Protein AF-A0ABD4S9X8-F1 (afdb_monomer_lite)

pLDDT: mean 88.48, std 9.73, range [54.56, 98.06]

Foldseek 3Di:
DVVVVCVVQVPHDPVPDDDDALVVCCVVPVVSVLDDNQQSVVVVVVQVVLVVCVVVDVVRDHDDDDDPPDLKDKTKGFDDPPCWDDDPQWTHHHSDPDTHHHDDPDDDDAAFGMKMWMAGNVRDIDIDTDGDDDDDDDDDDPDDDDDDPDD

Sequence (151 aa):
DRIKAYEENKDLDIKKIKYPTPAHYKKEYEFLKEVDSLALANEQMNLDKAYKNFFRDKSVGFPKFKSKKINYHSYTTNNQKGTVRIENGYIKLPKLKSMVRIKQHRMFDGEIKSCTISRTPGNRYYISILAETEIEKLKTIDKKIGVDVGL

Secondary structure (DSSP, 8-state):
--HHHHHHTTTS-GGG--PPPHHHHTTT-GGGGTS-HHHHHHHHHHHHHHHHHHHH-TTSPPP-PPPTT-S-EEEEEE-SSSSSEEETTEEE-TT-SS-EE---SS---SEEEEEEEEE-TTS-EEEEEEEE---PPPPP-S---------

Radius of gyration: 20.57 Å; chains: 1; bounding box: 45×51×45 Å

Structure (mmCIF, N/CA/C/O backbone):
data_AF-A0ABD4S9X8-F1
#
_entry.id   AF-A0ABD4S9X8-F1
#
loop_
_atom_site.group_PDB
_atom_site.id
_atom_site.type_symbol
_atom_site.label_atom_id
_atom_site.label_alt_id
_atom_site.label_comp_id
_atom_site.label_asym_id
_atom_site.label_entity_id
_atom_site.label_seq_id
_atom_site.pdbx_PDB_ins_code
_atom_site.Cartn_x
_atom_site.Cartn_y
_atom_site.Cartn_z
_atom_site.occupancy
_atom_site.B_iso_or_equiv
_atom_site.auth_seq_id
_atom_site.auth_comp_id
_atom_site.auth_asym_id
_atom_site.auth_atom_id
_atom_site.pdbx_PDB_model_num
ATOM 1 N N . ASP A 1 1 ? 17.314 -0.698 -15.526 1.00 64.88 1 ASP A N 1
ATOM 2 C CA . ASP A 1 1 ? 16.899 -0.561 -14.112 1.00 64.88 1 ASP A CA 1
ATOM 3 C C . ASP A 1 1 ? 16.637 -1.851 -13.352 1.00 64.88 1 ASP A C 1
ATOM 5 O O . ASP A 1 1 ? 17.350 -2.080 -12.388 1.00 64.88 1 ASP A O 1
ATOM 9 N N . ARG A 1 2 ? 15.710 -2.738 -13.735 1.00 73.56 2 ARG A N 1
ATOM 10 C CA . ARG A 1 2 ? 15.691 -4.121 -13.184 1.00 73.56 2 ARG A CA 1
ATOM 11 C C . ARG A 1 2 ? 15.579 -5.202 -14.235 1.00 73.56 2 ARG A C 1
ATOM 13 O O . ARG A 1 2 ? 16.275 -6.196 -14.144 1.00 73.56 2 ARG A O 1
ATOM 20 N N . ILE A 1 3 ? 14.752 -4.956 -15.246 1.00 76.56 3 ILE A N 1
ATOM 21 C CA . ILE A 1 3 ? 14.613 -5.846 -16.400 1.00 76.56 3 ILE A CA 1
ATOM 22 C C . ILE A 1 3 ? 15.941 -5.912 -17.159 1.00 76.56 3 ILE A C 1
ATOM 24 O O . ILE A 1 3 ? 16.500 -6.989 -17.260 1.00 76.56 3 ILE A O 1
ATOM 28 N N . LYS A 1 4 ? 16.518 -4.758 -17.536 1.00 74.81 4 LYS A N 1
ATOM 29 C CA . LYS A 1 4 ? 17.874 -4.694 -18.119 1.00 74.81 4 LYS A CA 1
ATOM 30 C C . LYS A 1 4 ? 18.933 -5.368 -17.239 1.00 74.81 4 LYS A C 1
ATOM 32 O O . LYS A 1 4 ? 19.689 -6.191 -17.719 1.00 74.81 4 LYS A O 1
ATOM 37 N N . ALA A 1 5 ? 18.922 -5.087 -15.930 1.00 71.62 5 ALA A N 1
ATOM 38 C CA . ALA A 1 5 ? 19.864 -5.705 -14.996 1.00 71.62 5 ALA A CA 1
ATOM 39 C C . ALA A 1 5 ? 19.693 -7.234 -14.937 1.00 71.62 5 ALA A C 1
ATOM 41 O O . ALA A 1 5 ? 20.676 -7.949 -14.823 1.00 71.62 5 ALA A O 1
ATOM 42 N N . TYR A 1 6 ? 18.465 -7.745 -15.039 1.00 72.75 6 TYR A N 1
ATOM 43 C CA . TYR A 1 6 ? 18.193 -9.177 -15.143 1.00 72.75 6 TYR A CA 1
ATOM 44 C C . TYR A 1 6 ? 18.643 -9.765 -16.490 1.00 72.75 6 TYR A C 1
ATOM 46 O O . TYR A 1 6 ? 19.231 -10.840 -16.508 1.00 72.75 6 TYR A O 1
ATOM 54 N N . GLU A 1 7 ? 18.399 -9.073 -17.604 1.00 73.81 7 GLU A N 1
ATOM 55 C CA . GLU A 1 7 ? 18.831 -9.496 -18.944 1.00 73.81 7 GLU A CA 1
ATOM 56 C C . GLU A 1 7 ? 20.360 -9.563 -19.057 1.00 73.81 7 GLU A C 1
ATOM 58 O O . GLU A 1 7 ? 20.886 -10.525 -19.607 1.00 73.81 7 GLU A O 1
ATOM 63 N N . GLU A 1 8 ? 21.062 -8.589 -18.478 1.00 71.31 8 GLU A N 1
ATOM 64 C CA . GLU A 1 8 ? 22.528 -8.488 -18.463 1.00 71.31 8 GLU A CA 1
ATOM 65 C C . GLU A 1 8 ? 23.196 -9.470 -17.486 1.00 71.31 8 GLU A C 1
ATOM 67 O O . GLU A 1 8 ? 24.363 -9.806 -17.659 1.00 71.31 8 GLU A O 1
ATOM 72 N N . ASN A 1 9 ? 22.481 -9.935 -16.454 1.00 67.19 9 ASN A N 1
ATOM 73 C CA . ASN A 1 9 ? 23.034 -10.764 -15.372 1.00 67.19 9 ASN A CA 1
ATOM 74 C C . ASN A 1 9 ? 22.307 -12.107 -15.231 1.00 67.19 9 ASN A C 1
ATOM 76 O O . ASN A 1 9 ? 22.230 -12.658 -14.132 1.00 67.19 9 ASN A O 1
ATOM 80 N N . LYS A 1 10 ? 21.764 -12.637 -16.333 1.00 60.88 10 LYS A N 1
ATOM 81 C CA . LYS A 1 10 ? 20.999 -13.896 -16.359 1.00 60.88 10 LYS A CA 1
ATOM 82 C C . LYS A 1 10 ? 21.751 -15.084 -15.734 1.00 60.88 10 LYS A C 1
ATOM 84 O O . LYS A 1 10 ? 21.100 -15.981 -15.204 1.00 60.88 10 LYS A O 1
ATOM 89 N N . ASP A 1 11 ? 23.087 -15.030 -15.743 1.00 57.91 11 ASP A N 1
ATOM 90 C CA . ASP A 1 11 ? 24.001 -16.093 -15.308 1.00 57.91 11 ASP A CA 1
ATOM 91 C C . ASP A 1 11 ? 24.767 -15.791 -13.998 1.00 57.91 11 ASP A C 1
ATOM 93 O O . ASP A 1 11 ? 25.601 -16.591 -13.575 1.00 57.91 11 ASP A O 1
ATOM 97 N N . LEU A 1 12 ? 24.511 -14.657 -13.328 1.00 54.56 12 LEU A N 1
ATOM 98 C CA . LEU A 1 12 ? 25.220 -14.255 -12.102 1.00 54.56 12 LEU A CA 1
ATOM 99 C C . LEU A 1 12 ? 24.308 -14.260 -10.869 1.00 54.56 12 LEU A C 1
ATOM 101 O O . LEU A 1 12 ? 23.116 -13.968 -10.940 1.00 54.56 12 LEU A O 1
ATOM 105 N N . ASP A 1 13 ? 24.893 -14.574 -9.708 1.00 55.28 13 ASP A N 1
ATOM 106 C CA . ASP A 1 13 ? 24.191 -14.645 -8.424 1.00 55.28 13 ASP A CA 1
ATOM 107 C C . ASP A 1 13 ? 23.585 -13.271 -8.057 1.00 55.28 13 ASP A C 1
ATOM 109 O O . ASP A 1 13 ? 24.258 -12.333 -7.617 1.00 55.28 13 ASP A O 1
ATOM 113 N N . ILE A 1 14 ? 22.271 -13.160 -8.268 1.00 56.94 14 ILE A N 1
ATOM 114 C CA . ILE A 1 14 ? 21.440 -11.938 -8.287 1.00 56.94 14 ILE A CA 1
ATOM 115 C C . ILE A 1 14 ? 21.473 -11.181 -6.940 1.00 56.94 14 ILE A C 1
ATOM 117 O O . ILE A 1 14 ? 21.065 -10.022 -6.835 1.00 56.94 14 ILE A O 1
ATOM 121 N N . LYS A 1 15 ? 22.001 -11.814 -5.884 1.00 56.53 15 LYS A N 1
ATOM 122 C CA . LYS A 1 15 ? 22.030 -11.314 -4.501 1.00 56.53 15 LYS A CA 1
ATOM 123 C C . LYS A 1 15 ? 22.858 -10.040 -4.285 1.00 56.53 15 LYS A C 1
ATOM 125 O O . LYS A 1 15 ? 22.651 -9.384 -3.267 1.00 56.53 15 LYS A O 1
ATOM 130 N N . LYS A 1 16 ? 23.764 -9.662 -5.197 1.00 58.72 16 LYS A N 1
ATOM 131 C CA . LYS A 1 16 ? 24.632 -8.470 -5.042 1.00 58.72 16 LYS A CA 1
ATOM 132 C C . LYS A 1 16 ? 24.141 -7.202 -5.754 1.00 58.72 16 LYS A C 1
ATOM 134 O O . LYS A 1 16 ? 24.751 -6.148 -5.585 1.00 58.72 16 LYS A O 1
ATOM 139 N N . ILE A 1 17 ? 23.048 -7.258 -6.517 1.00 67.00 17 ILE A N 1
ATOM 140 C CA . ILE A 1 17 ? 22.582 -6.102 -7.297 1.00 67.00 17 ILE A CA 1
ATOM 141 C C . ILE A 1 17 ? 21.781 -5.149 -6.401 1.00 67.00 17 ILE A C 1
ATOM 143 O O . ILE A 1 17 ? 20.712 -5.487 -5.888 1.00 67.00 17 ILE A O 1
ATOM 147 N N . LYS A 1 18 ? 22.291 -3.924 -6.225 1.00 68.81 18 LYS A N 1
ATOM 148 C CA . LYS A 1 18 ? 21.597 -2.858 -5.494 1.00 68.81 18 LYS A CA 1
ATOM 149 C C . LYS A 1 18 ? 20.692 -2.094 -6.453 1.00 68.81 18 LYS A C 1
ATOM 151 O O . LYS A 1 18 ? 21.156 -1.445 -7.383 1.00 68.81 18 LYS A O 1
ATOM 156 N N . TYR A 1 19 ? 19.392 -2.167 -6.212 1.00 75.38 19 TYR A N 1
ATOM 157 C CA . TYR A 1 19 ? 18.404 -1.532 -7.073 1.00 75.38 19 TYR A CA 1
ATOM 158 C C . TYR A 1 19 ? 18.091 -0.093 -6.639 1.00 75.38 19 TYR A C 1
ATOM 160 O O . TYR A 1 19 ? 18.091 0.191 -5.436 1.00 75.38 19 TYR A O 1
ATOM 168 N N . PRO A 1 20 ? 17.777 0.808 -7.587 1.00 78.81 20 PRO A N 1
ATOM 169 C CA . PRO A 1 20 ? 17.402 2.186 -7.280 1.00 78.81 20 PRO A CA 1
ATOM 170 C C . PRO A 1 20 ? 16.132 2.246 -6.420 1.00 78.81 20 PRO A C 1
ATOM 172 O O . PRO A 1 20 ? 15.176 1.494 -6.624 1.00 78.81 20 PRO A O 1
ATOM 175 N N . THR A 1 21 ? 16.127 3.158 -5.447 1.00 82.81 21 THR A N 1
ATOM 176 C CA . THR A 1 21 ? 14.965 3.437 -4.593 1.00 82.81 21 THR A CA 1
ATOM 177 C C . THR A 1 21 ? 14.039 4.465 -5.255 1.00 82.81 21 THR A C 1
ATOM 179 O O . THR A 1 21 ? 14.490 5.237 -6.106 1.00 82.81 21 THR A O 1
ATOM 182 N N . PRO A 1 22 ? 12.762 4.565 -4.834 1.00 83.44 22 PRO A N 1
ATOM 183 C CA . PRO A 1 22 ? 11.825 5.575 -5.322 1.00 83.44 22 PRO A CA 1
ATOM 184 C C . PRO A 1 22 ? 12.360 7.011 -5.300 1.00 83.44 22 PRO A C 1
ATOM 186 O O . PRO A 1 22 ? 11.969 7.823 -6.130 1.00 83.44 22 PRO A O 1
ATOM 189 N N . ALA A 1 23 ? 13.268 7.335 -4.374 1.00 85.12 23 ALA A N 1
ATOM 190 C CA . ALA A 1 23 ? 13.885 8.655 -4.280 1.00 85.12 23 ALA A CA 1
ATOM 191 C C . ALA A 1 23 ? 14.723 9.020 -5.517 1.00 85.12 23 ALA A C 1
ATOM 193 O O . ALA A 1 23 ? 14.755 10.190 -5.891 1.00 85.12 23 ALA A O 1
ATOM 194 N N . HIS A 1 24 ? 15.358 8.038 -6.165 1.00 86.19 24 HIS A N 1
ATOM 195 C CA . HIS A 1 24 ? 16.143 8.258 -7.380 1.00 86.19 24 HIS A CA 1
ATOM 196 C C . HIS A 1 24 ? 15.257 8.784 -8.518 1.00 86.19 24 HIS A C 1
ATOM 198 O O . HIS A 1 24 ? 15.567 9.795 -9.144 1.00 86.19 24 HIS A O 1
ATOM 204 N N . TYR A 1 25 ? 14.084 8.171 -8.685 1.00 87.38 25 TYR A N 1
ATOM 205 C CA . TYR A 1 25 ? 13.131 8.505 -9.741 1.00 87.38 25 TYR A CA 1
ATOM 206 C C . TYR A 1 25 ? 12.437 9.859 -9.549 1.00 87.38 25 TYR A C 1
ATOM 208 O O . TYR A 1 25 ? 11.936 10.419 -10.513 1.00 87.38 25 TYR A O 1
ATOM 216 N N . LYS A 1 26 ? 12.426 10.441 -8.342 1.00 89.00 26 LYS A N 1
ATOM 217 C CA . LYS A 1 26 ? 11.794 11.757 -8.101 1.00 89.00 26 LYS A CA 1
ATOM 218 C C . LYS A 1 26 ? 12.499 12.924 -8.799 1.00 89.00 26 LYS A C 1
ATOM 220 O O . LYS A 1 26 ? 11.909 13.998 -8.897 1.00 89.00 26 LYS A O 1
ATOM 225 N N . LYS A 1 27 ? 13.758 12.745 -9.218 1.00 87.94 27 LYS A N 1
ATOM 226 C CA . LYS A 1 27 ? 14.496 13.746 -10.005 1.00 87.94 27 LYS A CA 1
ATOM 227 C C . LYS A 1 27 ? 14.031 13.771 -11.460 1.00 87.94 27 LYS A C 1
ATOM 229 O O . LYS A 1 27 ? 13.914 14.841 -12.034 1.00 87.94 27 LYS A O 1
ATOM 234 N N . GLU A 1 28 ? 13.762 12.596 -12.016 1.00 91.31 28 GLU A N 1
ATOM 235 C CA . GLU A 1 28 ? 13.337 12.410 -13.406 1.00 91.31 28 GLU A CA 1
ATOM 236 C C . GLU A 1 28 ? 11.818 12.576 -13.565 1.00 91.31 28 GLU A C 1
ATOM 238 O O . GLU A 1 28 ? 11.341 13.129 -14.551 1.00 91.31 28 GLU A O 1
ATOM 243 N N . TYR A 1 29 ? 11.051 12.154 -12.557 1.00 90.94 29 TYR A N 1
ATOM 244 C CA . TYR A 1 29 ? 9.592 12.157 -12.560 1.00 90.94 29 TYR A CA 1
ATOM 245 C C . TYR A 1 29 ? 9.053 13.014 -11.412 1.00 90.94 29 TYR A C 1
ATOM 247 O O . TYR A 1 29 ? 8.797 12.531 -10.305 1.00 90.94 29 TYR A O 1
ATOM 255 N N . GLU A 1 30 ? 8.856 14.303 -11.683 1.00 91.75 30 GLU A N 1
ATOM 256 C CA . GLU A 1 30 ? 8.451 15.288 -10.674 1.00 91.75 30 GLU A CA 1
ATOM 257 C C . GLU A 1 30 ? 7.108 14.962 -10.003 1.00 91.75 30 GLU A C 1
ATOM 259 O O . GLU A 1 30 ? 6.975 15.121 -8.788 1.00 91.75 30 GLU A O 1
ATOM 264 N N . PHE A 1 31 ? 6.155 14.384 -10.744 1.00 91.25 31 PHE A N 1
ATOM 265 C CA . PHE A 1 31 ? 4.853 13.975 -10.203 1.00 91.25 31 PHE A CA 1
ATOM 266 C C . PHE A 1 31 ? 4.970 12.975 -9.032 1.00 91.25 31 PHE A C 1
ATOM 268 O O . PHE A 1 31 ? 4.091 12.907 -8.176 1.00 91.25 31 PHE A O 1
ATOM 275 N N . LEU A 1 32 ? 6.080 12.229 -8.915 1.00 91.69 32 LEU A N 1
ATOM 276 C CA . LEU A 1 32 ? 6.326 11.329 -7.779 1.00 91.69 32 LEU A CA 1
ATOM 277 C C . LEU A 1 32 ? 6.561 12.074 -6.451 1.00 91.69 32 LEU A C 1
ATOM 279 O O . LEU A 1 32 ? 6.549 11.450 -5.387 1.00 91.69 32 LEU A O 1
ATOM 283 N N . LYS A 1 33 ? 6.796 13.392 -6.472 1.00 90.50 33 LYS A N 1
ATOM 284 C CA . LYS A 1 33 ? 6.897 14.225 -5.258 1.00 90.50 33 LYS A CA 1
ATOM 285 C C . LYS A 1 33 ? 5.522 14.526 -4.646 1.00 90.50 33 LYS A C 1
ATOM 287 O O . LYS A 1 33 ? 5.415 14.708 -3.426 1.00 90.50 33 LYS A O 1
ATOM 292 N N . GLU A 1 34 ? 4.482 14.544 -5.476 1.00 90.94 34 GLU A N 1
ATOM 293 C CA . GLU A 1 34 ? 3.093 14.763 -5.059 1.00 90.94 34 GLU A CA 1
ATOM 294 C C . GLU A 1 34 ? 2.513 13.525 -4.368 1.00 90.94 34 GLU A C 1
ATOM 296 O O . GLU A 1 34 ? 1.720 13.639 -3.433 1.00 90.94 34 GLU A O 1
ATOM 301 N N . VAL A 1 35 ? 2.975 12.341 -4.777 1.00 91.00 35 VAL A N 1
ATOM 302 C CA . VAL A 1 35 ? 2.547 11.053 -4.228 1.00 91.00 35 VAL A CA 1
ATOM 303 C C . VAL A 1 35 ? 3.099 10.840 -2.815 1.00 91.00 35 VAL A C 1
ATOM 305 O O . VAL A 1 35 ? 4.181 11.304 -2.438 1.00 91.00 35 VAL A O 1
ATOM 308 N N . ASP A 1 36 ? 2.334 10.111 -2.010 1.00 92.25 36 ASP A N 1
ATOM 309 C CA . ASP A 1 36 ? 2.768 9.644 -0.704 1.00 92.25 36 ASP A CA 1
ATOM 310 C C . ASP A 1 36 ? 4.004 8.730 -0.799 1.00 92.25 36 ASP A C 1
ATOM 312 O O . ASP A 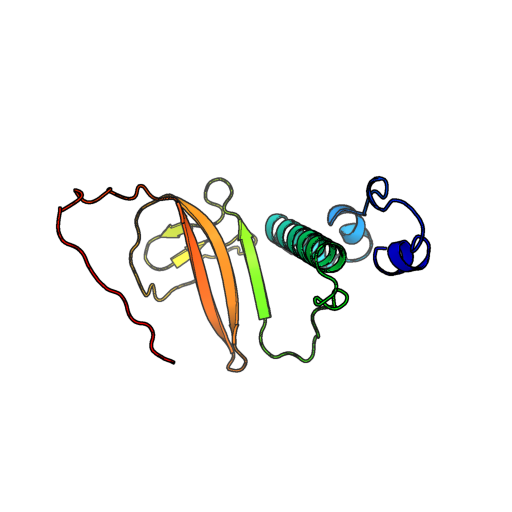1 36 ? 4.073 7.806 -1.610 1.00 92.25 36 ASP A O 1
ATOM 316 N N . SER A 1 37 ? 4.994 8.967 0.061 1.00 92.25 37 SER A N 1
ATOM 317 C CA . SER A 1 37 ? 6.236 8.194 0.060 1.00 92.25 37 SER A CA 1
ATOM 318 C C . SER A 1 37 ? 6.033 6.738 0.468 1.00 92.25 37 SER A C 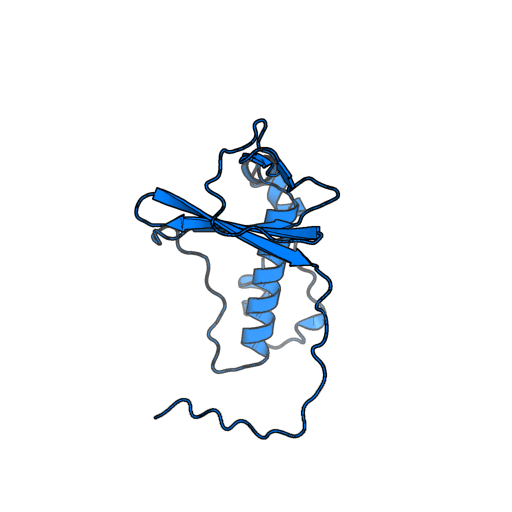1
ATOM 320 O O . SER A 1 37 ? 6.747 5.877 -0.044 1.00 92.25 37 SER A O 1
ATOM 322 N N . LEU A 1 38 ? 5.077 6.453 1.359 1.00 94.81 38 LEU A N 1
ATOM 323 C CA . LEU A 1 38 ? 4.805 5.084 1.803 1.00 94.81 38 LEU A CA 1
ATOM 324 C C . LEU A 1 38 ? 4.106 4.284 0.700 1.00 94.81 38 LEU A C 1
ATOM 326 O O . LEU A 1 38 ? 4.425 3.114 0.508 1.00 94.81 38 LEU A O 1
ATOM 330 N N . ALA A 1 39 ? 3.251 4.928 -0.098 1.00 95.12 39 ALA A N 1
ATOM 331 C CA . ALA A 1 39 ? 2.700 4.328 -1.309 1.00 95.12 39 ALA A CA 1
ATOM 332 C C . ALA A 1 39 ? 3.793 3.925 -2.314 1.00 95.12 39 ALA A C 1
ATOM 334 O O . ALA A 1 39 ? 3.787 2.803 -2.820 1.00 95.12 39 ALA A O 1
ATOM 335 N N . LEU A 1 40 ? 4.780 4.795 -2.554 1.00 94.19 40 LEU A N 1
ATOM 336 C CA . LEU A 1 40 ? 5.909 4.470 -3.434 1.00 94.19 40 LEU A CA 1
ATOM 337 C C . LEU A 1 40 ? 6.777 3.328 -2.881 1.00 94.19 40 LEU A C 1
ATOM 339 O O . LEU A 1 40 ? 7.229 2.474 -3.643 1.00 94.19 40 LEU A O 1
ATOM 343 N N . ALA A 1 41 ? 6.998 3.296 -1.564 1.00 93.31 41 ALA A N 1
ATOM 344 C CA . ALA A 1 41 ? 7.726 2.210 -0.911 1.00 93.31 41 ALA A CA 1
ATOM 345 C C . ALA A 1 41 ? 6.983 0.869 -1.038 1.00 93.31 41 ALA A C 1
ATOM 347 O O . ALA A 1 41 ? 7.602 -0.143 -1.363 1.00 93.31 41 ALA A O 1
ATOM 348 N N . ASN A 1 42 ? 5.658 0.861 -0.866 1.00 94.69 42 ASN A N 1
ATOM 349 C CA . ASN A 1 42 ? 4.835 -0.334 -1.063 1.00 94.69 42 ASN A CA 1
ATOM 350 C C . ASN A 1 42 ? 4.913 -0.858 -2.507 1.00 94.69 42 ASN A C 1
ATOM 352 O O . ASN A 1 42 ? 5.034 -2.064 -2.711 1.00 94.69 42 ASN A O 1
ATOM 356 N N . GLU A 1 43 ? 4.912 0.016 -3.519 1.00 93.00 43 GLU A N 1
ATOM 357 C CA . GLU A 1 43 ? 5.089 -0.412 -4.916 1.00 93.00 43 GLU A CA 1
ATOM 358 C C . GLU A 1 43 ? 6.475 -1.030 -5.167 1.00 93.00 43 GLU A C 1
ATOM 360 O O . GLU A 1 43 ? 6.582 -2.035 -5.875 1.00 93.00 43 GLU A O 1
ATOM 365 N N . GLN A 1 44 ? 7.529 -0.508 -4.531 1.00 91.12 44 GLN A N 1
ATOM 366 C CA . GLN A 1 44 ? 8.856 -1.130 -4.573 1.00 91.12 44 GLN A CA 1
ATOM 367 C C . GLN A 1 44 ? 8.854 -2.521 -3.915 1.00 91.12 44 GLN A C 1
ATOM 369 O O . GLN A 1 44 ? 9.374 -3.473 -4.499 1.00 91.12 44 GLN A O 1
ATOM 374 N N . MET A 1 45 ? 8.229 -2.669 -2.742 1.00 92.38 45 MET A N 1
ATOM 375 C CA . MET A 1 45 ? 8.111 -3.961 -2.050 1.00 92.38 45 MET A CA 1
ATOM 376 C C . MET A 1 45 ? 7.297 -4.981 -2.858 1.00 92.38 45 MET A C 1
ATOM 378 O O . MET A 1 45 ? 7.649 -6.161 -2.908 1.00 92.38 45 MET A O 1
ATOM 382 N N . ASN A 1 46 ? 6.235 -4.535 -3.533 1.00 93.00 46 ASN A N 1
ATOM 383 C CA . ASN A 1 46 ? 5.447 -5.370 -4.439 1.00 93.00 46 ASN A CA 1
ATOM 384 C C . ASN A 1 46 ? 6.300 -5.881 -5.607 1.00 93.00 46 ASN A C 1
ATOM 386 O O . ASN A 1 46 ? 6.235 -7.065 -5.944 1.00 93.00 46 ASN A O 1
ATOM 390 N N . LEU A 1 47 ? 7.140 -5.015 -6.184 1.00 91.00 47 LEU A N 1
ATOM 391 C CA . LEU A 1 47 ? 8.084 -5.401 -7.229 1.00 91.00 47 LEU A CA 1
ATOM 392 C C . LEU A 1 47 ? 9.112 -6.416 -6.710 1.00 91.00 47 LEU A C 1
ATOM 394 O O . LEU A 1 47 ? 9.335 -7.437 -7.356 1.00 91.00 47 LEU A O 1
ATOM 398 N N . ASP A 1 48 ? 9.700 -6.179 -5.533 1.00 89.50 48 ASP A N 1
ATOM 399 C CA . ASP A 1 48 ? 10.632 -7.120 -4.892 1.00 89.50 48 ASP A CA 1
ATOM 400 C C . ASP A 1 48 ? 9.993 -8.496 -4.688 1.00 89.50 48 ASP A C 1
ATOM 402 O O . ASP A 1 48 ? 10.600 -9.523 -4.995 1.00 89.50 48 ASP A O 1
ATOM 406 N N . LYS A 1 49 ? 8.749 -8.525 -4.202 1.00 90.75 49 LYS A N 1
ATOM 407 C CA . LYS A 1 49 ? 7.987 -9.760 -4.002 1.00 90.75 49 LYS A CA 1
ATOM 408 C C . LYS A 1 49 ? 7.719 -10.484 -5.323 1.00 90.75 49 LYS A C 1
ATOM 410 O O . LYS A 1 49 ? 7.860 -11.704 -5.370 1.00 90.75 49 LYS A O 1
ATOM 415 N N . ALA A 1 50 ? 7.374 -9.759 -6.388 1.00 91.00 50 ALA A N 1
ATOM 416 C CA . ALA A 1 50 ? 7.138 -10.347 -7.705 1.00 91.00 50 ALA A CA 1
ATOM 417 C C . ALA A 1 50 ? 8.395 -11.044 -8.253 1.00 91.00 50 ALA A C 1
ATOM 419 O O . ALA A 1 50 ? 8.312 -12.192 -8.683 1.00 91.00 50 ALA A O 1
ATOM 420 N N . TYR A 1 51 ? 9.564 -10.401 -8.159 1.00 88.38 51 TYR A N 1
ATOM 421 C CA . TYR A 1 51 ? 10.832 -11.023 -8.557 1.00 88.38 51 TYR A CA 1
ATOM 422 C C . TYR A 1 51 ? 11.204 -12.208 -7.660 1.00 88.38 51 TYR A C 1
ATOM 424 O O . TYR A 1 51 ? 11.584 -13.257 -8.170 1.00 88.38 51 TYR A O 1
ATOM 432 N N . LYS A 1 52 ? 11.043 -12.092 -6.334 1.00 87.62 52 LYS A N 1
ATOM 433 C CA . LYS A 1 52 ? 11.269 -13.223 -5.415 1.00 87.62 52 LYS A CA 1
ATOM 434 C C . LYS A 1 52 ? 10.408 -14.435 -5.780 1.00 87.62 52 LYS A C 1
ATOM 436 O O . LYS A 1 52 ? 10.908 -15.553 -5.757 1.00 87.62 52 LYS A O 1
ATOM 441 N N . ASN A 1 53 ? 9.141 -14.219 -6.134 1.00 90.06 53 ASN A N 1
ATOM 442 C CA . ASN A 1 53 ? 8.249 -15.293 -6.568 1.00 90.06 53 ASN A CA 1
ATOM 443 C C . ASN A 1 53 ? 8.697 -15.903 -7.903 1.00 90.06 53 ASN A C 1
ATOM 445 O O . ASN A 1 53 ? 8.771 -17.122 -7.988 1.00 90.06 53 ASN A O 1
ATOM 449 N N . PHE A 1 54 ? 9.046 -15.071 -8.890 1.00 89.06 54 PHE A N 1
ATOM 450 C CA . PHE A 1 54 ? 9.564 -15.510 -10.191 1.00 89.06 54 PHE A CA 1
ATOM 451 C C . PHE A 1 54 ? 10.807 -16.408 -10.064 1.00 89.06 54 PHE A C 1
ATOM 453 O O . PHE A 1 54 ? 10.907 -17.425 -10.739 1.00 89.06 54 PHE A O 1
ATOM 460 N N . PHE A 1 55 ? 11.744 -16.072 -9.169 1.00 85.06 55 PHE A N 1
ATOM 461 C CA . PHE A 1 55 ? 12.944 -16.893 -8.959 1.00 85.06 55 PHE A CA 1
ATOM 462 C C . PHE A 1 55 ? 12.696 -18.149 -8.122 1.00 85.06 55 PHE A C 1
ATOM 464 O O . PHE A 1 55 ? 13.394 -19.146 -8.292 1.00 85.06 55 PHE A O 1
ATOM 471 N N . ARG A 1 56 ? 11.734 -18.103 -7.195 1.00 88.25 56 ARG A N 1
ATOM 472 C CA . ARG A 1 56 ? 11.405 -19.241 -6.327 1.00 88.25 56 ARG A CA 1
ATOM 473 C C . ARG A 1 56 ? 10.632 -20.328 -7.072 1.00 88.25 56 ARG A C 1
ATOM 475 O O . ARG A 1 56 ? 10.825 -21.502 -6.780 1.00 88.25 56 ARG A O 1
ATOM 482 N N . ASP A 1 57 ? 9.737 -19.941 -7.975 1.00 89.06 57 ASP A N 1
ATOM 483 C CA . ASP A 1 57 ? 8.794 -20.842 -8.631 1.00 89.06 57 ASP A CA 1
ATOM 484 C C . ASP A 1 57 ? 8.783 -20.608 -10.145 1.00 89.06 57 ASP A C 1
ATOM 486 O O . ASP A 1 57 ? 8.346 -19.564 -10.625 1.00 89.06 57 ASP A O 1
ATOM 490 N N . LYS A 1 58 ? 9.232 -21.617 -10.900 1.00 84.75 58 LYS A N 1
ATOM 491 C CA . LYS A 1 58 ? 9.327 -21.565 -12.367 1.00 84.75 58 LYS A CA 1
ATOM 492 C C . LYS A 1 58 ? 7.963 -21.499 -13.066 1.00 84.75 58 LYS A C 1
ATOM 494 O O . LYS A 1 58 ? 7.923 -21.152 -14.243 1.00 84.75 58 LYS A O 1
ATOM 499 N N . SER A 1 59 ? 6.863 -21.831 -12.381 1.00 91.56 59 SER A N 1
ATOM 500 C CA . SER A 1 59 ? 5.504 -21.681 -12.924 1.00 91.56 59 SER A CA 1
ATOM 501 C C . SER A 1 59 ? 5.042 -20.219 -12.949 1.00 91.56 59 SER A C 1
ATOM 503 O O . SER A 1 59 ? 4.161 -19.846 -13.726 1.00 91.56 59 SER A O 1
ATOM 505 N N . VAL A 1 60 ? 5.660 -19.365 -12.127 1.00 88.62 60 VAL A N 1
ATOM 506 C CA . VAL A 1 60 ? 5.369 -17.936 -12.077 1.00 88.62 60 VAL A CA 1
ATOM 507 C C . VAL A 1 60 ? 6.095 -17.252 -13.231 1.00 88.62 60 VAL A C 1
ATOM 509 O O . VAL A 1 60 ? 7.317 -17.266 -13.318 1.00 88.62 60 VAL A O 1
ATOM 512 N N . GLY A 1 61 ? 5.335 -16.626 -14.129 1.00 87.94 61 GLY A N 1
ATOM 513 C CA . GLY A 1 61 ? 5.902 -15.857 -15.235 1.00 87.94 61 GLY A CA 1
ATOM 514 C C . GLY A 1 61 ? 6.663 -14.606 -14.778 1.00 87.94 61 GLY A C 1
ATOM 515 O O . GLY A 1 61 ? 6.506 -14.125 -13.654 1.00 87.94 61 GLY A O 1
ATOM 516 N N . PHE A 1 62 ? 7.462 -14.040 -15.685 1.00 88.81 62 PHE A N 1
ATOM 517 C CA . PHE A 1 62 ? 8.243 -12.829 -15.420 1.00 88.81 62 PHE A CA 1
ATOM 518 C C . PHE A 1 62 ? 7.354 -11.654 -14.954 1.00 88.81 62 PHE A C 1
ATOM 520 O O . PHE A 1 62 ? 6.266 -11.467 -15.517 1.00 88.81 62 PHE A O 1
ATOM 527 N N . PRO A 1 63 ? 7.787 -10.837 -13.966 1.00 90.50 63 PRO A N 1
ATOM 528 C CA . PRO A 1 63 ? 7.022 -9.684 -13.498 1.00 90.50 63 PRO A CA 1
ATOM 529 C C . PRO A 1 63 ? 6.651 -8.727 -14.637 1.00 90.50 63 PRO A C 1
ATOM 531 O O . PRO A 1 63 ? 7.499 -8.303 -15.420 1.00 90.50 63 PRO A O 1
ATOM 534 N N . LYS A 1 64 ? 5.372 -8.351 -14.715 1.00 89.12 64 LYS A N 1
ATOM 535 C CA . LYS A 1 64 ? 4.842 -7.463 -15.760 1.00 89.12 64 LYS A CA 1
ATOM 536 C C . LYS A 1 64 ? 4.545 -6.080 -15.194 1.00 89.12 64 LYS A C 1
ATOM 538 O O . LYS A 1 64 ? 4.104 -5.947 -14.053 1.00 89.12 64 LYS A O 1
ATOM 543 N N . PHE A 1 65 ? 4.728 -5.049 -16.014 1.00 88.25 65 PHE A N 1
ATOM 544 C CA . PHE A 1 65 ? 4.263 -3.708 -15.671 1.00 88.25 65 PHE A CA 1
ATOM 545 C C . PHE A 1 65 ? 2.738 -3.675 -15.539 1.00 88.25 65 PHE A C 1
ATOM 547 O O . PHE A 1 65 ? 2.016 -4.353 -16.276 1.00 88.25 65 PHE A O 1
ATOM 554 N N . LYS A 1 66 ? 2.240 -2.830 -14.631 1.00 85.75 66 LYS A N 1
ATOM 555 C CA . LYS A 1 66 ? 0.813 -2.504 -14.567 1.00 85.75 66 LYS A CA 1
ATOM 556 C C . LYS A 1 66 ? 0.408 -1.831 -15.882 1.00 85.75 66 LYS A C 1
ATOM 558 O O . LYS A 1 66 ? 0.981 -0.812 -16.266 1.00 85.75 66 LYS A O 1
ATOM 563 N N . SER A 1 67 ? -0.564 -2.405 -16.587 1.00 88.00 67 SER A N 1
ATOM 564 C CA . SER A 1 67 ? -1.049 -1.837 -17.847 1.00 88.00 67 SER A CA 1
ATOM 565 C C . SER A 1 67 ? -1.942 -0.626 -17.587 1.00 88.00 67 SER A C 1
ATOM 567 O O . SER A 1 67 ? -2.856 -0.675 -16.765 1.00 88.00 67 SER A O 1
ATOM 569 N N . LYS A 1 68 ? -1.712 0.451 -18.347 1.00 84.44 68 LYS A N 1
ATOM 570 C CA . LYS A 1 68 ? -2.550 1.661 -18.332 1.00 84.44 68 LYS A CA 1
ATOM 571 C C . LYS A 1 68 ? -3.948 1.434 -18.923 1.00 84.44 68 LYS A C 1
ATOM 573 O O . LYS A 1 68 ? -4.822 2.262 -18.719 1.00 84.44 68 LYS A O 1
ATOM 578 N N . LYS A 1 69 ? -4.150 0.336 -19.664 1.00 86.69 69 LYS A N 1
ATOM 579 C CA . LYS A 1 69 ? -5.437 -0.015 -20.293 1.00 86.69 69 LYS A CA 1
ATOM 580 C C . LYS A 1 69 ? -6.391 -0.739 -19.338 1.00 86.69 69 LYS A C 1
ATOM 582 O O . LYS A 1 69 ? -7.548 -0.944 -19.681 1.00 86.69 69 LYS A O 1
ATOM 587 N N . ILE A 1 70 ? -5.904 -1.171 -18.173 1.00 84.94 70 ILE A N 1
ATOM 588 C CA . ILE A 1 70 ? -6.738 -1.832 -17.168 1.00 84.94 70 ILE A CA 1
ATOM 589 C C . ILE A 1 70 ? -7.556 -0.749 -16.467 1.00 84.94 70 ILE A C 1
ATOM 591 O O . ILE A 1 70 ? -7.030 0.298 -16.117 1.00 84.94 70 ILE A O 1
ATOM 595 N N . ASN A 1 71 ? -8.835 -1.015 -16.249 1.00 82.88 71 ASN A N 1
ATOM 596 C CA . ASN A 1 71 ? -9.805 -0.109 -15.629 1.00 82.88 71 ASN A CA 1
ATOM 597 C C . ASN A 1 71 ? -9.972 -0.344 -14.112 1.00 82.88 71 ASN A C 1
ATOM 599 O O . ASN A 1 71 ? -10.891 0.186 -13.489 1.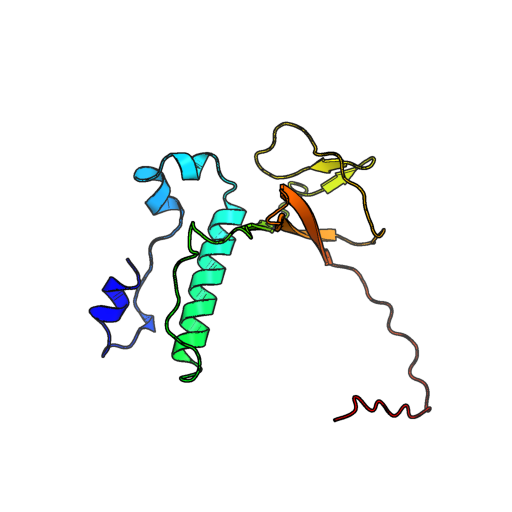00 82.88 71 ASN A O 1
ATOM 603 N N . TYR A 1 72 ? -9.082 -1.141 -13.519 1.00 87.25 72 TYR A N 1
ATOM 604 C CA . TYR A 1 72 ? -8.980 -1.379 -12.086 1.00 87.25 72 TYR A CA 1
ATOM 605 C C . TYR A 1 72 ? -7.653 -0.817 -11.584 1.00 87.25 72 TYR A C 1
ATOM 607 O O . TYR A 1 72 ? -6.578 -1.247 -12.011 1.00 87.25 72 TYR A O 1
ATOM 615 N N . HIS A 1 73 ? -7.729 0.151 -10.677 1.00 92.56 73 HIS A N 1
ATOM 616 C CA . HIS A 1 73 ? -6.555 0.824 -10.132 1.00 92.56 73 HIS A CA 1
ATOM 617 C C . HIS A 1 73 ? -6.566 0.740 -8.619 1.00 92.56 73 HIS A C 1
ATOM 619 O O . HIS A 1 73 ? -7.593 0.984 -7.994 1.00 92.56 73 HIS A O 1
ATOM 625 N N . SER A 1 74 ? -5.419 0.442 -8.022 1.00 94.88 74 SER A N 1
ATOM 626 C CA . SER A 1 74 ? -5.282 0.448 -6.574 1.00 94.88 74 SER A CA 1
ATOM 627 C C . SER A 1 74 ? -3.885 0.856 -6.143 1.00 94.88 74 SER A C 1
ATOM 629 O O . SER A 1 74 ? -2.908 0.616 -6.858 1.00 94.88 74 SER A O 1
ATOM 631 N N . TYR A 1 75 ? -3.803 1.428 -4.948 1.00 95.38 75 TYR A N 1
ATOM 632 C CA . TYR A 1 75 ? -2.547 1.663 -4.249 1.00 95.38 75 TYR A CA 1
ATOM 633 C C . TYR A 1 75 ? -2.737 1.432 -2.751 1.00 95.38 75 TYR A C 1
ATOM 635 O O . TYR A 1 75 ? -3.838 1.596 -2.219 1.00 95.38 75 TYR A O 1
ATOM 643 N N . THR A 1 76 ? -1.651 1.072 -2.077 1.00 97.44 76 THR A N 1
ATOM 644 C CA . THR A 1 76 ? -1.623 0.849 -0.630 1.00 97.44 76 THR A CA 1
ATOM 645 C C . THR A 1 76 ? -0.690 1.859 0.012 1.00 97.44 76 THR A C 1
ATOM 647 O O . THR A 1 76 ? 0.432 2.040 -0.455 1.00 97.44 76 THR A O 1
ATOM 650 N N . THR A 1 77 ? -1.122 2.496 1.094 1.00 97.06 77 THR A N 1
ATOM 651 C CA . THR A 1 77 ? -0.272 3.344 1.938 1.00 97.06 77 THR A CA 1
ATOM 652 C C . THR A 1 77 ? -0.318 2.857 3.380 1.00 97.06 77 THR A C 1
ATOM 654 O O . THR A 1 77 ? -1.311 2.275 3.823 1.00 97.06 77 THR A O 1
ATOM 657 N N . ASN A 1 78 ? 0.776 3.069 4.101 1.00 96.94 78 ASN A N 1
ATOM 658 C CA . ASN A 1 78 ? 0.913 2.631 5.481 1.00 96.94 78 ASN A CA 1
ATOM 659 C C . ASN A 1 78 ? 0.565 3.787 6.415 1.00 96.94 78 ASN A C 1
ATOM 661 O O . ASN A 1 78 ? 0.822 4.955 6.114 1.00 96.94 78 ASN A O 1
ATOM 665 N N . ASN A 1 79 ? -0.020 3.459 7.558 1.00 96.31 79 ASN A N 1
ATOM 666 C CA . ASN A 1 79 ? -0.264 4.444 8.590 1.00 96.31 79 ASN A CA 1
ATOM 667 C C . ASN A 1 79 ? 1.042 4.719 9.337 1.00 96.31 79 ASN A C 1
ATOM 669 O O . ASN A 1 79 ? 1.705 3.803 9.818 1.00 96.31 79 ASN A O 1
ATOM 673 N N . GLN A 1 80 ? 1.406 5.990 9.448 1.00 93.38 80 GLN A N 1
ATOM 674 C CA . GLN A 1 80 ? 2.550 6.436 10.224 1.00 93.38 80 GLN A CA 1
ATOM 675 C C . GLN A 1 80 ? 2.063 7.489 11.210 1.00 93.38 80 GLN A C 1
ATOM 677 O O . GLN A 1 80 ? 1.898 8.650 10.850 1.00 93.38 80 GLN A O 1
ATOM 682 N N . LYS A 1 81 ? 1.822 7.077 12.459 1.00 88.75 81 LYS A N 1
ATOM 683 C CA . LYS A 1 81 ? 1.388 7.972 13.545 1.00 88.75 81 LYS A CA 1
ATOM 684 C C . LYS A 1 81 ? 0.126 8.789 13.191 1.00 88.75 81 LYS A C 1
ATOM 686 O O . LYS A 1 81 ? 0.069 9.990 13.438 1.00 88.75 81 LYS A O 1
ATOM 691 N N . GLY A 1 82 ? -0.878 8.152 12.582 1.00 90.50 82 GLY A N 1
ATOM 692 C CA . GLY A 1 82 ? -2.177 8.778 12.293 1.00 90.50 82 GLY A CA 1
ATOM 693 C C . GLY A 1 82 ? -2.261 9.543 10.968 1.00 90.50 82 GLY A C 1
ATOM 694 O O . GLY A 1 82 ? -3.176 10.355 10.790 1.00 90.50 82 GLY A O 1
ATOM 695 N N . THR A 1 83 ? -1.341 9.290 10.027 1.00 94.12 83 THR A N 1
ATOM 696 C CA . THR A 1 83 ? -1.473 9.737 8.625 1.00 94.12 83 THR A CA 1
ATOM 697 C C . THR A 1 83 ? -2.673 9.099 7.925 1.00 94.12 83 THR A C 1
ATOM 699 O O . THR A 1 83 ? -3.214 9.688 6.986 1.00 94.12 83 THR A O 1
ATOM 702 N N . VAL A 1 84 ? -3.111 7.933 8.409 1.00 96.69 84 VAL A N 1
ATOM 703 C CA . VAL A 1 84 ? -4.388 7.302 8.080 1.00 96.69 84 VAL A CA 1
ATOM 704 C C . VAL A 1 84 ? -5.199 7.159 9.364 1.00 96.69 84 VAL A C 1
ATOM 706 O O . VAL A 1 84 ? -4.771 6.485 10.297 1.00 96.69 84 VAL A O 1
ATOM 709 N N . ARG A 1 85 ? -6.376 7.786 9.421 1.00 96.00 85 ARG A N 1
ATOM 710 C CA . ARG A 1 85 ? -7.300 7.669 10.561 1.00 96.00 85 ARG A CA 1
ATOM 711 C C . ARG A 1 85 ? -8.738 7.920 10.140 1.00 96.00 85 ARG A C 1
ATOM 713 O O . ARG A 1 85 ? -8.966 8.623 9.156 1.00 96.00 85 ARG A O 1
ATOM 720 N N . ILE A 1 86 ? -9.683 7.346 10.873 1.00 96.06 86 ILE A N 1
ATOM 721 C CA . ILE A 1 86 ? -11.119 7.503 10.634 1.00 96.06 86 ILE A CA 1
ATOM 722 C C . ILE A 1 86 ? -11.718 8.267 11.811 1.00 96.06 86 ILE A C 1
ATOM 724 O O . ILE A 1 86 ? -11.563 7.845 12.950 1.00 96.06 86 ILE A O 1
ATOM 728 N N . GLU A 1 87 ? -12.391 9.383 11.536 1.00 94.75 87 GLU A N 1
ATOM 729 C CA . GLU A 1 87 ? -13.041 10.227 12.546 1.00 94.75 87 GLU A CA 1
ATOM 730 C C . GLU A 1 87 ? -14.358 10.761 11.967 1.00 94.75 87 GLU A C 1
ATOM 732 O O . GLU A 1 87 ? -14.397 11.234 10.830 1.00 94.75 87 GLU A O 1
ATOM 737 N N . ASN A 1 88 ? -15.449 10.680 12.733 1.00 94.44 88 ASN A N 1
ATOM 738 C CA . ASN A 1 88 ? -16.751 11.276 12.392 1.00 94.44 88 ASN A CA 1
ATOM 739 C C . ASN A 1 88 ? -17.309 10.897 11.000 1.00 94.44 88 ASN A C 1
ATOM 741 O O . ASN A 1 88 ? -17.952 11.710 10.338 1.00 94.44 88 ASN A O 1
ATOM 745 N N . GLY A 1 89 ? -17.059 9.670 10.525 1.00 95.25 89 GLY A N 1
ATOM 746 C CA . GLY A 1 89 ? -17.494 9.214 9.194 1.00 95.25 89 GLY A CA 1
ATOM 747 C C . GLY A 1 89 ? -16.622 9.712 8.032 1.00 95.25 89 GLY A C 1
ATOM 748 O O . GLY A 1 89 ? -17.005 9.596 6.865 1.00 95.25 89 GLY A O 1
ATOM 749 N N . TYR A 1 90 ? -15.441 10.246 8.334 1.00 97.25 90 TYR A N 1
ATOM 750 C CA . TYR A 1 90 ? -14.438 10.661 7.364 1.00 97.25 90 TYR A CA 1
ATOM 751 C C . TYR A 1 90 ? 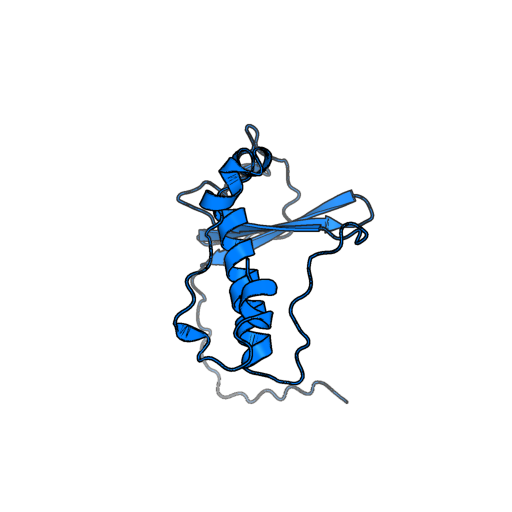-13.141 9.887 7.570 1.00 97.25 90 TYR A C 1
ATOM 753 O O . TYR A 1 90 ? -12.812 9.488 8.681 1.00 97.25 90 TYR A O 1
ATOM 761 N N . ILE A 1 91 ? -12.369 9.721 6.499 1.00 97.12 91 ILE A N 1
ATOM 762 C CA . ILE A 1 91 ? -11.014 9.182 6.546 1.00 97.12 91 ILE A CA 1
ATOM 763 C C . ILE A 1 91 ? -9.999 10.263 6.178 1.00 97.12 91 ILE A C 1
ATOM 765 O O . ILE A 1 91 ? -10.141 10.976 5.180 1.00 97.12 91 ILE A O 1
ATOM 769 N N . LYS A 1 92 ? -8.943 10.375 6.978 1.00 96.62 92 LYS A N 1
ATOM 770 C CA . LYS A 1 92 ? -7.730 11.102 6.618 1.00 96.62 92 LYS A CA 1
ATOM 771 C C . LYS A 1 92 ? -6.825 10.171 5.820 1.00 96.62 92 LYS A C 1
ATOM 773 O O . LYS A 1 92 ? -6.608 9.031 6.218 1.00 96.62 92 LYS A O 1
ATOM 778 N N . LEU A 1 93 ? -6.289 10.670 4.711 1.00 95.94 93 LEU A N 1
ATOM 779 C CA . LEU A 1 93 ? -5.277 9.985 3.912 1.00 95.94 93 LEU A CA 1
ATOM 780 C C . LEU A 1 93 ? -4.037 10.881 3.773 1.00 95.94 93 LEU A C 1
ATOM 782 O O . LEU A 1 93 ? -4.172 12.113 3.803 1.00 95.94 93 LEU A O 1
ATOM 786 N N . PRO A 1 94 ? -2.840 10.299 3.583 1.00 93.69 94 PRO A N 1
ATOM 787 C CA . PRO A 1 94 ? -1.630 11.059 3.297 1.00 93.69 94 PRO A CA 1
ATOM 788 C C . PRO A 1 94 ? -1.800 11.951 2.061 1.00 93.69 94 PRO A C 1
ATOM 790 O O . PRO A 1 94 ? -2.517 11.596 1.126 1.00 93.69 94 PRO A O 1
ATOM 793 N N . LYS A 1 95 ? -1.118 13.105 2.050 1.00 90.94 95 LYS A N 1
ATOM 794 C CA . LYS A 1 95 ? -1.088 14.107 0.958 1.00 90.94 95 LYS A CA 1
ATOM 795 C C . LYS A 1 95 ? -2.419 14.789 0.611 1.00 90.94 95 LYS A C 1
ATOM 797 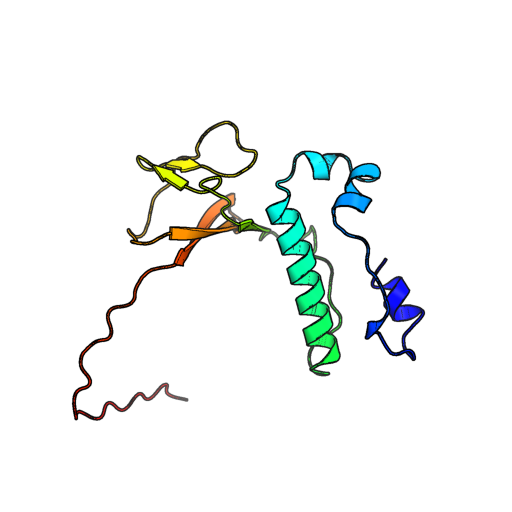O O . LYS A 1 95 ? -2.394 15.876 0.039 1.00 90.94 95 LYS A O 1
ATOM 802 N N . LEU A 1 96 ? -3.564 14.240 1.011 1.00 92.56 96 LEU A N 1
ATOM 803 C CA . LEU A 1 96 ? -4.847 14.926 0.891 1.00 92.56 96 LEU A CA 1
ATOM 804 C C . LEU A 1 96 ? -4.973 16.004 1.969 1.00 92.56 96 LEU A C 1
ATOM 806 O O . LEU A 1 96 ? -4.774 15.744 3.159 1.00 92.56 96 LEU A O 1
ATOM 810 N N . LYS A 1 97 ? -5.311 17.230 1.555 1.00 89.69 97 LYS A N 1
ATOM 811 C CA . LYS A 1 97 ? -5.506 18.362 2.475 1.00 89.69 97 LYS A CA 1
ATOM 812 C C . LYS A 1 97 ? -6.735 18.133 3.358 1.00 89.69 97 LYS A C 1
ATOM 814 O O . LYS A 1 97 ? -6.623 18.169 4.582 1.00 89.69 97 LYS A O 1
ATOM 819 N N . SER A 1 98 ? -7.866 17.809 2.739 1.00 95.00 98 SER A N 1
ATOM 820 C CA . SER A 1 98 ? -9.132 17.499 3.405 1.00 95.00 98 SER A CA 1
ATOM 821 C C . SER A 1 98 ? -9.268 16.014 3.748 1.00 95.00 98 SER A C 1
ATOM 823 O O . SER A 1 98 ? -8.567 15.156 3.206 1.00 95.00 98 SER A O 1
ATOM 825 N N . MET A 1 99 ? -10.177 15.714 4.675 1.00 96.69 99 MET A N 1
ATOM 826 C CA . MET A 1 99 ? -10.638 14.348 4.906 1.00 96.69 99 MET A CA 1
ATOM 827 C C . MET A 1 99 ? -11.696 13.967 3.868 1.00 96.69 99 MET A C 1
ATOM 829 O O . MET A 1 99 ? -12.409 14.820 3.340 1.00 96.69 99 MET A O 1
ATOM 833 N N . VAL A 1 100 ? -11.804 12.674 3.584 1.00 96.75 100 VAL A N 1
ATOM 834 C CA . VAL A 1 100 ? -12.732 12.130 2.591 1.00 96.75 100 VAL A CA 1
ATOM 835 C C . VAL A 1 100 ? -13.896 11.476 3.318 1.00 96.75 100 VAL A C 1
ATOM 837 O O . VAL A 1 100 ? -13.683 10.649 4.200 1.00 96.75 100 VAL A O 1
ATOM 840 N N . ARG A 1 101 ? -15.131 11.832 2.960 1.00 97.19 101 ARG A N 1
ATOM 841 C CA . ARG A 1 101 ? -16.323 11.195 3.531 1.00 97.19 101 ARG A CA 1
ATOM 842 C C . ARG A 1 101 ? -16.362 9.723 3.127 1.00 97.19 101 ARG A C 1
ATOM 844 O O . ARG A 1 101 ? -16.192 9.407 1.951 1.00 97.19 101 ARG A O 1
ATOM 851 N N . ILE A 1 102 ? -16.630 8.837 4.081 1.00 97.06 102 ILE A N 1
ATOM 852 C CA . ILE A 1 102 ? -16.736 7.399 3.834 1.00 97.06 102 ILE A CA 1
ATOM 853 C C . ILE A 1 102 ? -18.088 6.854 4.285 1.00 97.06 102 ILE A C 1
ATOM 855 O O . ILE A 1 102 ? -18.708 7.351 5.222 1.00 97.06 102 ILE A O 1
ATOM 859 N N . LYS A 1 103 ? -18.532 5.782 3.625 1.00 96.81 103 LYS A N 1
ATOM 860 C CA . LYS A 1 103 ? -19.575 4.899 4.148 1.00 96.81 103 LYS A CA 1
ATOM 861 C C . LYS A 1 103 ? -18.885 3.687 4.761 1.00 96.81 103 LYS A C 1
ATOM 863 O O . LYS A 1 103 ? -18.507 2.762 4.043 1.00 96.81 103 LYS A O 1
ATOM 868 N N . GLN A 1 104 ? -18.678 3.717 6.072 1.00 94.75 104 GLN A N 1
ATOM 869 C CA . GLN A 1 104 ? -18.033 2.616 6.777 1.00 94.75 104 GLN A CA 1
ATOM 870 C C . GLN A 1 104 ? -18.969 1.404 6.814 1.00 94.75 104 GLN A C 1
ATOM 872 O O . GLN A 1 104 ? -20.059 1.463 7.372 1.00 94.75 104 GLN A O 1
ATOM 877 N N . HIS A 1 105 ? -18.554 0.312 6.170 1.00 92.38 105 HIS A N 1
ATOM 878 C CA . HIS A 1 105 ? -19.357 -0.909 6.090 1.00 92.38 105 HIS A CA 1
ATOM 879 C C . HIS A 1 105 ? -19.341 -1.711 7.400 1.00 92.38 105 HIS A C 1
ATOM 881 O O . HIS A 1 105 ? -20.315 -2.390 7.709 1.00 92.38 105 HIS A O 1
ATOM 887 N N . ARG A 1 106 ? -18.235 -1.656 8.156 1.00 90.75 106 ARG A N 1
ATOM 888 C CA . ARG A 1 106 ? -18.054 -2.361 9.433 1.00 90.75 106 ARG A CA 1
ATOM 889 C C . ARG A 1 106 ? -17.247 -1.510 10.404 1.00 90.75 106 ARG A C 1
ATOM 891 O O . ARG A 1 106 ? -16.247 -0.905 10.006 1.00 90.75 106 ARG A O 1
ATOM 898 N N . MET A 1 107 ? -17.680 -1.496 11.659 1.00 92.19 107 MET A N 1
ATOM 899 C CA . MET A 1 107 ? -16.866 -1.005 12.768 1.00 92.19 107 MET A CA 1
ATOM 900 C C . MET A 1 107 ? -15.773 -2.029 13.075 1.00 92.19 107 MET A C 1
ATOM 902 O O . MET A 1 107 ? -15.952 -3.222 12.822 1.00 92.19 107 MET A O 1
ATOM 906 N N . PHE A 1 108 ? -14.634 -1.552 13.553 1.00 92.69 108 PHE A N 1
ATOM 907 C CA . PHE A 1 108 ? -13.516 -2.387 13.966 1.00 92.69 108 PHE A CA 1
ATOM 908 C C . PHE A 1 108 ? -12.795 -1.705 15.123 1.00 92.69 108 PHE A C 1
ATOM 910 O O . PHE A 1 108 ? -12.764 -0.474 15.185 1.00 92.69 108 PHE A O 1
ATOM 917 N N . ASP A 1 109 ? -12.191 -2.521 15.975 1.00 91.69 109 ASP A N 1
ATOM 918 C CA . ASP A 1 109 ? -11.288 -2.085 17.031 1.00 91.69 109 ASP A CA 1
ATOM 919 C C . ASP A 1 109 ? -9.834 -2.306 16.598 1.00 91.69 109 ASP A C 1
ATOM 921 O O . ASP A 1 109 ? -9.553 -3.102 15.693 1.00 91.69 109 ASP A O 1
ATOM 925 N N . GLY A 1 110 ? -8.908 -1.602 17.247 1.00 92.94 110 GLY A N 1
ATOM 926 C CA . GLY A 1 110 ? -7.471 -1.736 17.009 1.00 92.94 110 GLY A CA 1
ATOM 927 C C . GLY A 1 110 ? -6.836 -0.607 16.191 1.00 92.94 110 GLY A C 1
ATOM 928 O O . GLY A 1 110 ? -7.472 0.377 15.808 1.00 92.94 110 GLY A O 1
ATOM 929 N N . GLU A 1 111 ? -5.533 -0.739 15.941 1.00 94.81 111 GLU A N 1
ATOM 930 C CA . GLU A 1 111 ? -4.723 0.273 15.261 1.00 94.81 111 GLU A CA 1
ATOM 931 C C . GLU A 1 111 ? -4.702 0.036 13.747 1.00 94.81 111 GLU A C 1
ATOM 933 O O . GLU A 1 111 ? -4.323 -1.032 13.267 1.00 94.81 111 GLU A O 1
ATOM 938 N N . ILE A 1 112 ? -5.032 1.061 12.956 1.00 97.00 112 ILE A N 1
ATOM 939 C CA . ILE A 1 112 ? -4.867 1.004 11.499 1.00 97.00 112 ILE A CA 1
ATOM 940 C C . ILE A 1 112 ? -3.375 0.894 11.159 1.00 97.00 112 ILE A C 1
ATOM 942 O O . ILE A 1 112 ? -2.612 1.813 11.449 1.00 97.00 112 ILE A O 1
ATOM 946 N N . LYS A 1 113 ? -2.965 -0.171 10.462 1.00 96.81 113 LYS A N 1
ATOM 947 C CA . LYS A 1 113 ? -1.588 -0.366 9.969 1.00 96.81 113 LYS A CA 1
ATOM 948 C C . LYS A 1 113 ? -1.403 0.126 8.542 1.00 96.81 113 LYS A C 1
ATOM 950 O O . LYS A 1 113 ? -0.372 0.707 8.209 1.00 96.81 113 LYS A O 1
ATOM 955 N N . SER A 1 114 ? -2.394 -0.088 7.685 1.00 97.25 114 SER A N 1
ATOM 956 C CA . SER A 1 114 ? -2.367 0.374 6.298 1.00 97.25 114 SER A CA 1
ATOM 957 C C . SER A 1 114 ? -3.773 0.495 5.727 1.00 97.25 114 SER A C 1
ATOM 959 O O . SER A 1 114 ? -4.743 -0.047 6.263 1.00 97.25 114 SER A O 1
ATOM 961 N N . CYS A 1 115 ? -3.890 1.219 4.619 1.00 97.12 115 CYS A N 1
ATOM 962 C CA . CYS A 1 115 ? -5.102 1.242 3.822 1.00 97.12 115 CYS A CA 1
ATOM 963 C C . CYS A 1 115 ? -4.784 1.028 2.343 1.00 97.12 115 CYS A C 1
ATOM 965 O O . CYS A 1 115 ? -3.766 1.489 1.825 1.00 97.12 115 CYS A O 1
ATOM 967 N N . THR A 1 116 ? -5.673 0.316 1.658 1.00 98.06 116 THR A N 1
ATOM 968 C CA . THR A 1 116 ? -5.629 0.131 0.208 1.00 98.06 116 THR A CA 1
ATOM 969 C C . THR A 1 116 ? -6.830 0.819 -0.405 1.00 98.06 116 THR A C 1
ATOM 971 O O . THR A 1 116 ? -7.969 0.460 -0.112 1.00 98.06 116 THR A O 1
ATOM 974 N N . ILE A 1 117 ? -6.573 1.805 -1.258 1.00 97.00 117 ILE A N 1
ATOM 975 C CA . ILE A 1 117 ? -7.601 2.498 -2.025 1.00 97.00 117 ILE A CA 1
ATOM 976 C C . ILE A 1 117 ? -7.683 1.798 -3.374 1.00 97.00 117 ILE A C 1
ATOM 978 O O . ILE A 1 117 ? -6.665 1.624 -4.045 1.00 97.00 117 ILE A O 1
ATOM 982 N N . SER A 1 118 ? -8.887 1.414 -3.779 1.00 97.00 118 SER A N 1
ATOM 983 C CA . SER A 1 118 ? -9.161 0.834 -5.092 1.00 97.00 118 SER A CA 1
ATOM 984 C C . SER A 1 118 ? -10.239 1.627 -5.821 1.00 97.00 118 SER A C 1
ATOM 986 O O . SER A 1 118 ? -11.173 2.141 -5.208 1.00 97.00 118 SER A O 1
ATOM 988 N N . ARG A 1 119 ? -10.098 1.735 -7.140 1.00 95.88 119 ARG A N 1
ATOM 989 C CA . ARG A 1 119 ? -11.054 2.335 -8.065 1.00 95.88 119 ARG A CA 1
ATOM 990 C C . ARG A 1 119 ? -11.484 1.268 -9.058 1.00 95.88 119 ARG A C 1
ATOM 992 O O . ARG A 1 119 ? -10.657 0.687 -9.760 1.00 95.88 119 ARG A O 1
ATOM 999 N N . THR A 1 120 ? -12.787 1.039 -9.102 1.00 94.62 120 THR A N 1
ATOM 1000 C CA . THR A 1 120 ? -13.427 0.138 -10.065 1.00 94.62 120 THR A CA 1
ATOM 1001 C C . THR A 1 120 ? -13.628 0.817 -11.425 1.00 94.62 120 THR A C 1
ATOM 1003 O O . THR A 1 120 ? -13.603 2.050 -11.494 1.00 94.62 120 THR A O 1
ATOM 1006 N N . PRO A 1 121 ? -13.928 0.047 -12.490 1.00 92.69 121 PRO A N 1
ATOM 1007 C CA . PRO A 1 121 ? -14.186 0.600 -13.823 1.00 92.69 121 PRO A CA 1
ATOM 1008 C C . PRO A 1 121 ? -15.341 1.603 -13.862 1.00 92.69 121 PRO A C 1
ATOM 1010 O O . PRO A 1 121 ? -15.298 2.578 -14.602 1.00 92.69 121 PRO A O 1
ATOM 1013 N N . GLY A 1 122 ? -16.354 1.397 -13.015 1.00 92.88 122 GLY A N 1
ATOM 1014 C CA . GLY A 1 122 ? -17.483 2.313 -12.842 1.00 92.88 122 GLY A CA 1
ATOM 1015 C C . GLY A 1 122 ? -17.174 3.526 -11.958 1.00 92.88 122 GLY A C 1
ATOM 1016 O O . GLY A 1 122 ? -18.094 4.090 -11.379 1.00 92.88 122 GLY A O 1
ATOM 1017 N N . ASN A 1 123 ? -15.899 3.885 -11.772 1.00 92.81 123 ASN A N 1
ATOM 1018 C CA . ASN A 1 123 ? -15.439 5.010 -10.947 1.00 92.81 123 ASN A CA 1
ATOM 1019 C C . ASN A 1 123 ? -15.871 4.974 -9.475 1.00 92.81 123 ASN A C 1
ATOM 1021 O O . ASN A 1 123 ? -15.845 5.996 -8.791 1.00 92.81 123 ASN A O 1
ATOM 1025 N N . ARG A 1 124 ? -16.218 3.794 -8.951 1.00 95.00 124 ARG A N 1
ATOM 1026 C CA . ARG A 1 124 ? -16.488 3.623 -7.519 1.00 95.00 124 ARG A CA 1
ATOM 1027 C C . ARG A 1 124 ? -15.188 3.368 -6.778 1.00 95.00 124 ARG A C 1
ATOM 1029 O O . ARG A 1 124 ? -14.405 2.514 -7.207 1.00 95.00 1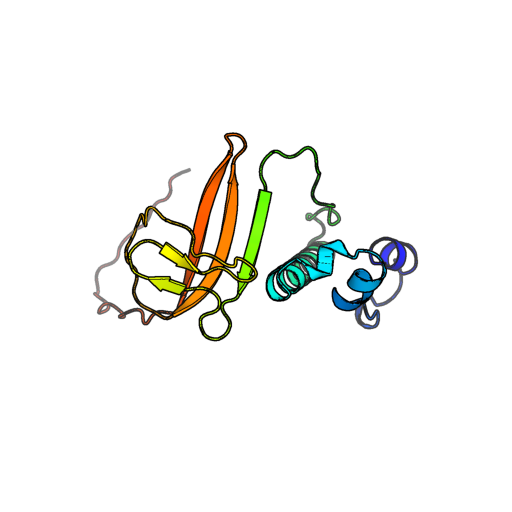24 ARG A O 1
ATOM 1036 N N . TYR A 1 125 ? -15.000 4.095 -5.682 1.00 96.44 125 TYR A N 1
ATOM 1037 C CA . TYR A 1 125 ? -13.839 3.992 -4.810 1.00 96.44 125 TYR A CA 1
ATOM 1038 C C . TYR A 1 125 ? -14.166 3.157 -3.576 1.00 96.44 125 TYR A C 1
ATOM 1040 O O . TYR A 1 125 ? -15.212 3.343 -2.955 1.00 96.44 125 TYR A O 1
ATOM 1048 N N . TYR A 1 126 ? -13.246 2.272 -3.209 1.00 97.19 126 TYR A N 1
ATOM 1049 C CA . TYR A 1 126 ? -13.329 1.450 -2.008 1.00 97.19 126 TYR A CA 1
ATOM 1050 C C . TYR A 1 126 ? -12.028 1.543 -1.225 1.00 97.19 126 TYR A C 1
ATOM 1052 O O . TYR A 1 126 ? -10.952 1.705 -1.805 1.00 97.19 126 TYR A O 1
ATOM 1060 N N . ILE A 1 127 ? -12.139 1.423 0.095 1.00 96.94 127 ILE A N 1
ATOM 1061 C CA . ILE A 1 127 ? -11.001 1.445 1.007 1.00 96.94 127 ILE A CA 1
ATOM 1062 C C . ILE A 1 127 ? -11.017 0.151 1.810 1.00 96.94 127 ILE A C 1
ATOM 1064 O O . ILE A 1 127 ? -11.987 -0.137 2.510 1.00 96.94 127 ILE A O 1
ATOM 1068 N N . SER A 1 128 ? -9.936 -0.613 1.712 1.00 96.94 128 SER A N 1
ATOM 1069 C CA . SER A 1 128 ? -9.666 -1.753 2.584 1.00 96.94 128 SER A CA 1
ATOM 1070 C C . SER A 1 128 ? -8.706 -1.309 3.678 1.00 96.94 128 SER A C 1
ATOM 1072 O O . SER A 1 128 ? -7.624 -0.807 3.375 1.00 96.94 128 SER A O 1
ATOM 1074 N N . ILE A 1 129 ? -9.105 -1.477 4.935 1.00 96.56 129 ILE A N 1
ATOM 1075 C CA . ILE A 1 129 ? -8.298 -1.138 6.108 1.00 96.56 129 ILE A CA 1
ATOM 1076 C C . ILE A 1 129 ? -7.691 -2.419 6.667 1.00 96.56 129 ILE A C 1
ATOM 1078 O O . ILE A 1 129 ? -8.410 -3.387 6.904 1.00 96.56 129 ILE A O 1
ATOM 1082 N N . LEU A 1 130 ? -6.376 -2.413 6.874 1.00 96.69 130 LEU A N 1
ATOM 1083 C CA . LEU A 1 130 ? -5.694 -3.412 7.683 1.00 96.69 130 LEU A CA 1
ATOM 1084 C C . LEU A 1 130 ? -5.536 -2.835 9.088 1.00 96.69 130 LEU A C 1
ATOM 1086 O O . LEU A 1 130 ? -4.871 -1.809 9.248 1.00 96.69 130 LEU A O 1
ATOM 1090 N N . ALA A 1 131 ? -6.138 -3.487 10.078 1.00 95.56 131 ALA A N 1
ATOM 1091 C CA . ALA A 1 131 ? -6.037 -3.112 11.481 1.00 95.56 131 ALA A CA 1
ATOM 1092 C C . ALA A 1 131 ? -5.380 -4.236 12.288 1.00 95.56 131 ALA A C 1
ATOM 1094 O O . ALA A 1 131 ? -5.616 -5.416 12.028 1.00 95.56 131 ALA A O 1
ATOM 1095 N N . GLU A 1 132 ? -4.540 -3.852 13.240 1.00 95.44 132 GLU A N 1
ATOM 1096 C CA . GLU A 1 132 ? -3.975 -4.731 14.257 1.00 95.44 132 GLU A CA 1
ATOM 1097 C C . GLU A 1 132 ? -4.851 -4.648 15.502 1.00 95.44 132 GLU A C 1
ATOM 1099 O O . GLU A 1 132 ? -5.088 -3.559 16.023 1.00 95.44 132 GLU A O 1
ATOM 1104 N N . THR A 1 133 ? -5.359 -5.792 15.948 1.00 94.56 133 THR A N 1
ATOM 1105 C CA . THR A 1 133 ? -6.257 -5.892 17.098 1.00 94.56 133 THR A CA 1
ATOM 1106 C C . THR A 1 133 ? -5.953 -7.155 17.888 1.00 94.56 133 THR A C 1
ATOM 1108 O O . THR A 1 133 ? -5.414 -8.124 17.342 1.00 94.56 133 THR A O 1
ATOM 1111 N N . GLU A 1 134 ? -6.294 -7.147 19.171 1.00 91.88 134 GLU A N 1
ATOM 1112 C CA . GLU A 1 134 ? -6.201 -8.336 20.005 1.00 91.88 134 GLU A CA 1
ATOM 1113 C C . GLU A 1 134 ? -7.351 -9.285 19.670 1.00 91.88 134 GLU A C 1
ATOM 1115 O O . GLU A 1 134 ? -8.519 -8.902 19.629 1.00 91.88 134 GLU A O 1
ATOM 1120 N N . ILE A 1 135 ? -7.012 -10.544 19.394 1.00 88.69 135 ILE A N 1
ATOM 1121 C CA . ILE A 1 135 ? -8.000 -11.588 19.136 1.00 88.69 135 ILE A CA 1
ATOM 1122 C C . ILE A 1 135 ? -8.161 -12.391 20.418 1.00 88.69 135 ILE A C 1
ATOM 1124 O O . ILE A 1 135 ? -7.248 -13.118 20.823 1.00 88.69 135 ILE A O 1
ATOM 1128 N N . GLU A 1 136 ? -9.338 -12.298 21.028 1.00 86.88 136 GLU A N 1
ATOM 1129 C CA . GLU A 1 136 ? -9.690 -13.147 22.158 1.00 86.88 136 GLU A CA 1
ATOM 1130 C C . GLU A 1 136 ? -9.739 -14.611 21.710 1.00 86.88 136 GLU A C 1
ATOM 1132 O O . GLU A 1 136 ? -10.545 -15.018 20.867 1.00 86.88 136 GLU A O 1
ATOM 1137 N N . LYS A 1 137 ? -8.851 -15.433 22.276 1.00 87.12 137 LYS A N 1
ATOM 1138 C CA . LYS A 1 137 ? -8.881 -16.875 22.040 1.00 87.12 137 LYS A CA 1
ATOM 1139 C C . LYS A 1 137 ? -10.092 -17.464 22.750 1.00 87.12 137 LYS A C 1
ATOM 1141 O O . LYS A 1 137 ? -10.164 -17.469 23.977 1.00 87.12 137 LYS A O 1
ATOM 1146 N N . LEU A 1 138 ? -11.016 -18.014 21.969 1.00 87.25 138 LEU A N 1
ATOM 1147 C CA . LEU A 1 138 ? -12.128 -18.788 22.507 1.00 87.25 138 LEU A CA 1
ATOM 1148 C C . LEU A 1 138 ? -11.604 -20.038 23.227 1.00 87.25 138 LEU A C 1
ATOM 1150 O O . LEU A 1 138 ? -10.598 -20.631 22.828 1.00 87.25 138 LEU A O 1
ATOM 1154 N N . LYS A 1 139 ? -12.306 -20.449 24.289 1.00 87.88 139 LYS A N 1
ATOM 1155 C CA . LYS A 1 139 ? -11.984 -21.678 25.025 1.00 87.88 139 LYS A CA 1
ATOM 1156 C C . LYS A 1 139 ? -12.055 -22.876 24.080 1.00 87.88 139 LYS A C 1
ATOM 1158 O O . LYS A 1 139 ? -13.037 -23.044 23.358 1.00 87.88 139 LYS A O 1
ATOM 1163 N N . THR A 1 140 ? -11.033 -23.725 24.114 1.00 86.88 140 THR A N 1
ATOM 1164 C CA . THR A 1 140 ? -11.044 -24.992 23.380 1.00 86.88 140 THR A CA 1
ATOM 1165 C C . THR A 1 140 ? -12.110 -25.909 23.968 1.00 86.88 140 THR A C 1
ATOM 1167 O O . THR A 1 140 ? -12.155 -26.114 25.180 1.00 86.88 140 THR A O 1
ATOM 1170 N N . ILE A 1 141 ? -12.963 -26.456 23.107 1.00 89.19 141 ILE A N 1
ATOM 1171 C CA . ILE A 1 141 ? -13.988 -27.435 23.475 1.00 89.19 141 ILE A CA 1
ATOM 1172 C C . ILE A 1 141 ? -13.613 -28.797 22.889 1.00 89.19 141 ILE A C 1
ATOM 1174 O O . ILE A 1 141 ? -13.109 -28.863 21.772 1.00 89.19 141 ILE A O 1
ATOM 1178 N N . ASP A 1 142 ? -13.904 -29.883 23.604 1.00 89.69 142 ASP A N 1
ATOM 1179 C CA . ASP A 1 142 ? -13.620 -31.264 23.165 1.00 89.69 142 ASP A CA 1
ATOM 1180 C C . ASP A 1 142 ? -14.622 -31.786 22.107 1.00 89.69 142 ASP A C 1
ATOM 1182 O O . ASP A 1 142 ? -14.941 -32.968 22.012 1.00 89.69 142 ASP A O 1
ATOM 1186 N N . LYS A 1 143 ? -15.196 -30.883 21.305 1.00 87.94 143 LYS A N 1
ATOM 1187 C CA . LYS A 1 143 ? -16.104 -31.237 20.209 1.00 87.94 143 LYS A CA 1
ATOM 1188 C C . LYS A 1 143 ? -15.329 -31.225 18.902 1.00 87.94 143 LYS A C 1
ATOM 1190 O O . LYS A 1 143 ? -14.707 -30.226 18.552 1.00 87.94 143 LYS A O 1
ATOM 1195 N N . LYS A 1 144 ? -15.416 -32.322 18.151 1.00 88.31 144 LYS A N 1
ATOM 1196 C CA . LYS A 1 144 ? -14.858 -32.414 16.799 1.00 88.31 144 LYS A CA 1
ATOM 1197 C C . LYS A 1 144 ? -15.831 -31.783 15.804 1.00 88.31 144 LYS A C 1
ATOM 1199 O O . LYS A 1 144 ? -17.017 -32.100 15.818 1.00 88.31 144 LYS A O 1
ATOM 1204 N N . ILE A 1 145 ? -15.320 -30.905 14.945 1.00 87.56 145 ILE A N 1
ATOM 1205 C CA . ILE A 1 145 ? -16.059 -30.311 13.827 1.00 87.56 145 ILE A CA 1
ATOM 1206 C C . ILE A 1 145 ? -15.406 -30.822 12.543 1.00 87.56 145 ILE A C 1
ATOM 1208 O O . ILE A 1 145 ? -14.199 -30.669 12.367 1.00 87.56 145 ILE A O 1
ATOM 1212 N N . GLY A 1 146 ? -16.192 -31.451 11.670 1.00 88.50 146 GLY A N 1
ATOM 1213 C CA . GLY A 1 146 ? -15.777 -31.762 10.304 1.00 88.50 146 GLY A CA 1
ATOM 1214 C C . GLY A 1 146 ? -16.138 -30.598 9.389 1.00 88.50 146 GLY A C 1
ATOM 1215 O O . GLY A 1 146 ? -17.266 -30.111 9.441 1.00 88.50 146 GLY A O 1
ATOM 1216 N N . VAL A 1 147 ? -15.191 -30.142 8.574 1.00 90.81 147 VAL A N 1
ATOM 1217 C CA . VAL A 1 147 ? -15.435 -29.146 7.525 1.00 90.81 147 VAL A CA 1
ATOM 1218 C C . VAL A 1 147 ? -15.187 -29.837 6.192 1.00 90.81 147 VAL A C 1
ATOM 1220 O O . VAL A 1 147 ? -14.052 -30.203 5.900 1.00 90.81 147 VAL A O 1
ATOM 1223 N N . ASP A 1 148 ? -16.249 -30.038 5.419 1.00 92.00 148 ASP A N 1
ATOM 1224 C CA . ASP A 1 148 ? -16.172 -30.480 4.028 1.00 92.00 148 ASP A CA 1
ATOM 1225 C C . ASP A 1 148 ? -16.362 -29.260 3.122 1.00 92.00 148 ASP A C 1
ATOM 1227 O O . ASP A 1 148 ? -17.260 -28.444 3.345 1.00 92.00 148 ASP A O 1
ATOM 1231 N N . VAL A 1 149 ? -15.480 -29.107 2.139 1.00 90.12 149 VAL A N 1
ATOM 1232 C CA . VAL A 1 149 ? -15.512 -28.008 1.163 1.00 90.12 149 VAL A CA 1
ATOM 1233 C C . VAL A 1 149 ? -16.050 -28.452 -0.199 1.00 90.12 149 VAL A C 1
ATOM 1235 O O . VAL A 1 149 ? -16.129 -27.621 -1.101 1.00 90.12 149 VAL A O 1
ATOM 1238 N N . GLY A 1 150 ? -16.470 -29.717 -0.332 1.00 85.44 150 GLY A N 1
ATOM 1239 C CA . GLY A 1 150 ? -16.963 -30.292 -1.582 1.00 85.44 150 GLY A CA 1
ATOM 1240 C C . GLY A 1 150 ? -15.872 -30.456 -2.650 1.00 85.44 150 GLY A C 1
ATOM 1241 O O . GLY A 1 150 ? -14.744 -29.984 -2.488 1.00 85.44 150 GLY A O 1
ATOM 1242 N N . LEU A 1 151 ? -16.219 -31.150 -3.740 1.00 73.31 151 LEU A N 1
ATOM 1243 C CA . LEU A 1 151 ? -15.427 -31.258 -4.976 1.00 73.31 151 LEU A CA 1
ATOM 1244 C C . LEU A 1 151 ? -15.960 -30.300 -6.046 1.00 73.31 151 LEU A C 1
ATOM 1246 O O . LEU A 1 151 ? -17.203 -30.185 -6.152 1.00 73.31 151 LEU A O 1
#